Protein AF-A0A3Q0KX18-F1 (afdb_monomer)

Structure (mmCIF, N/CA/C/O backbone):
data_AF-A0A3Q0KX18-F1
#
_entry.id   AF-A0A3Q0KX18-F1
#
loop_
_atom_site.group_PDB
_atom_site.id
_atom_site.type_symbol
_atom_site.label_atom_id
_atom_site.label_alt_id
_atom_site.label_comp_id
_atom_site.label_asym_id
_atom_site.label_entity_id
_atom_site.label_seq_id
_atom_site.pdbx_PDB_ins_code
_atom_site.Cartn_x
_atom_site.Cartn_y
_atom_site.Cartn_z
_atom_site.occupancy
_atom_site.B_iso_or_equiv
_atom_site.auth_seq_id
_atom_site.auth_comp_id
_atom_site.auth_asym_id
_atom_site.auth_atom_id
_atom_site.pdbx_PDB_model_num
ATOM 1 N N . MET A 1 1 ? 23.814 -17.349 -53.878 1.00 60.62 1 MET A N 1
ATOM 2 C CA . MET A 1 1 ? 23.114 -16.470 -52.914 1.00 60.62 1 MET A CA 1
ATOM 3 C C . MET A 1 1 ? 22.657 -17.323 -51.748 1.00 60.62 1 MET A C 1
ATOM 5 O O . MET A 1 1 ? 21.846 -18.196 -52.002 1.00 60.62 1 MET A O 1
ATOM 9 N N . ASN A 1 2 ? 23.223 -17.144 -50.544 1.00 63.53 2 ASN A N 1
ATOM 10 C CA . ASN A 1 2 ? 22.506 -17.402 -49.279 1.00 63.53 2 ASN A CA 1
ATOM 11 C C . ASN A 1 2 ? 23.306 -17.067 -48.011 1.00 63.53 2 ASN A C 1
ATOM 13 O O . ASN A 1 2 ? 22.683 -16.684 -47.034 1.00 63.53 2 ASN A O 1
ATOM 17 N N . ASN A 1 3 ? 24.645 -17.113 -48.003 1.00 77.50 3 ASN A N 1
ATOM 18 C CA . ASN A 1 3 ? 25.392 -16.853 -46.757 1.00 77.50 3 ASN A CA 1
ATOM 19 C C . ASN A 1 3 ? 25.254 -15.409 -46.262 1.00 77.50 3 ASN A C 1
ATOM 21 O O . ASN A 1 3 ? 24.893 -15.189 -45.117 1.00 77.50 3 ASN A O 1
ATOM 25 N N . PHE A 1 4 ? 25.420 -14.430 -47.155 1.00 80.25 4 PHE A N 1
ATOM 26 C CA . PHE A 1 4 ? 25.280 -13.012 -46.812 1.00 80.25 4 PHE A CA 1
ATOM 27 C C . PHE A 1 4 ? 23.875 -12.659 -46.295 1.00 80.25 4 PHE A C 1
ATOM 29 O O . PHE A 1 4 ? 23.722 -11.885 -45.353 1.00 80.25 4 PHE A O 1
ATOM 36 N N . ALA A 1 5 ? 22.835 -13.258 -46.886 1.00 83.75 5 ALA A N 1
ATOM 37 C CA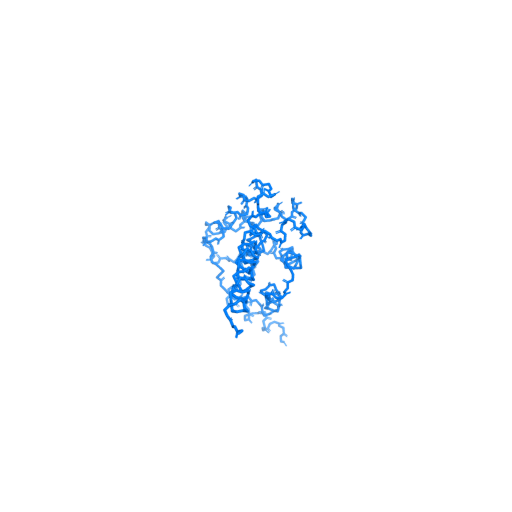 . ALA A 1 5 ? 21.457 -13.062 -46.445 1.00 83.75 5 ALA A CA 1
ATOM 38 C C . ALA A 1 5 ? 21.218 -13.689 -45.061 1.00 83.75 5 ALA A C 1
ATOM 40 O O . ALA A 1 5 ? 20.626 -13.043 -44.202 1.00 83.75 5 ALA A O 1
ATOM 41 N N . ILE A 1 6 ? 21.727 -14.904 -44.828 1.00 86.31 6 ILE A N 1
ATOM 42 C CA . ILE A 1 6 ? 21.625 -15.607 -43.542 1.00 86.31 6 ILE A CA 1
ATOM 43 C C . ILE A 1 6 ? 22.398 -14.860 -42.445 1.00 86.31 6 ILE A C 1
ATOM 45 O O . ILE A 1 6 ? 21.842 -14.608 -41.381 1.00 86.31 6 ILE A O 1
ATOM 49 N N . GLU A 1 7 ? 23.640 -14.447 -42.706 1.00 87.12 7 GLU A N 1
ATOM 50 C CA . GLU A 1 7 ? 24.476 -13.676 -41.775 1.00 87.12 7 GLU A CA 1
ATOM 51 C C . GLU A 1 7 ? 23.809 -12.350 -41.391 1.00 87.12 7 GLU A C 1
ATOM 53 O O . GLU A 1 7 ? 23.706 -12.023 -40.209 1.00 87.12 7 GLU A O 1
ATOM 58 N N . THR A 1 8 ? 23.267 -11.623 -42.372 1.00 89.56 8 THR A N 1
ATOM 59 C CA . THR A 1 8 ? 22.536 -10.374 -42.117 1.00 89.56 8 THR A CA 1
ATOM 60 C C . THR A 1 8 ? 21.282 -10.626 -41.276 1.00 89.56 8 THR A C 1
ATOM 62 O O . THR A 1 8 ? 21.005 -9.878 -40.338 1.00 89.56 8 THR A O 1
ATOM 65 N N . MET A 1 9 ? 20.537 -11.701 -41.556 1.00 92.00 9 MET A N 1
ATOM 66 C CA . MET A 1 9 ? 19.342 -12.055 -40.786 1.00 92.00 9 MET A CA 1
ATOM 67 C C . MET A 1 9 ? 19.686 -12.433 -39.338 1.00 92.00 9 MET A C 1
ATOM 69 O O . MET A 1 9 ? 18.991 -12.010 -38.416 1.00 92.00 9 MET A O 1
ATOM 73 N N . LEU A 1 10 ? 20.784 -13.165 -39.124 1.00 92.06 10 LEU A N 1
ATOM 74 C CA . LEU A 1 10 ? 21.285 -13.515 -37.792 1.00 92.06 10 LEU A CA 1
ATOM 75 C C . LEU A 1 10 ? 21.712 -12.275 -37.000 1.00 92.06 10 LEU A C 1
ATOM 77 O O . LEU A 1 10 ? 21.381 -12.174 -35.820 1.00 92.06 10 LEU A O 1
ATOM 81 N N . ILE A 1 11 ? 22.380 -11.310 -37.638 1.00 94.19 11 ILE A N 1
ATOM 82 C CA . ILE A 1 11 ? 22.748 -10.038 -36.999 1.00 94.19 11 ILE A CA 1
ATOM 83 C C . ILE A 1 11 ? 21.492 -9.265 -36.585 1.00 94.19 11 ILE A C 1
ATOM 85 O O . ILE A 1 11 ? 21.412 -8.794 -35.451 1.00 94.19 11 ILE A O 1
ATOM 89 N N . ILE A 1 12 ? 20.485 -9.171 -37.459 1.00 94.12 12 ILE A N 1
ATOM 90 C CA . ILE A 1 12 ? 19.216 -8.497 -37.140 1.00 94.12 12 ILE A CA 1
ATOM 91 C C . ILE A 1 12 ? 18.523 -9.178 -35.953 1.00 94.12 12 ILE A C 1
ATOM 93 O O . ILE A 1 12 ? 18.101 -8.498 -35.017 1.00 94.12 12 ILE A O 1
ATOM 97 N N . LEU A 1 13 ? 18.436 -10.511 -35.953 1.00 94.81 13 LEU A N 1
ATOM 98 C CA . LEU A 1 13 ? 17.837 -11.271 -34.853 1.00 94.81 13 LEU A CA 1
ATOM 99 C C . LEU A 1 13 ? 18.604 -11.082 -33.541 1.00 94.81 13 LEU A C 1
ATOM 101 O O . LEU A 1 13 ? 17.980 -10.908 -32.496 1.00 94.81 13 LEU A O 1
ATOM 105 N N . LEU A 1 14 ? 19.938 -11.056 -33.590 1.00 95.69 14 LEU A N 1
ATOM 106 C CA . LEU A 1 14 ? 20.773 -10.796 -32.422 1.00 95.69 14 LEU A CA 1
ATOM 107 C C . LEU A 1 14 ? 20.519 -9.393 -31.858 1.00 95.69 14 LEU A C 1
ATOM 109 O O . LEU A 1 14 ? 20.335 -9.243 -30.653 1.00 95.69 14 LEU A O 1
ATOM 113 N N . VAL A 1 15 ? 20.453 -8.372 -32.717 1.00 95.19 15 VAL A N 1
ATOM 114 C CA . VAL A 1 15 ? 20.147 -6.994 -32.301 1.00 95.19 15 VAL A CA 1
ATOM 115 C C . VAL A 1 15 ? 18.764 -6.917 -31.655 1.00 95.19 15 VAL A C 1
ATOM 117 O O . VAL A 1 15 ? 18.628 -6.350 -30.572 1.00 95.19 15 VAL A O 1
ATOM 120 N N . LEU A 1 16 ? 17.743 -7.528 -32.263 1.00 96.12 16 LEU A N 1
ATOM 121 C CA . LEU A 1 16 ? 16.394 -7.574 -31.690 1.00 96.12 16 LEU A CA 1
ATOM 122 C C . LEU A 1 16 ? 16.374 -8.291 -30.337 1.00 96.12 16 LEU A C 1
ATOM 124 O O . LEU A 1 16 ? 15.748 -7.807 -29.397 1.00 96.12 16 LEU A O 1
ATOM 128 N N . PHE A 1 17 ? 17.091 -9.405 -30.208 1.00 94.75 17 PHE A N 1
ATOM 129 C C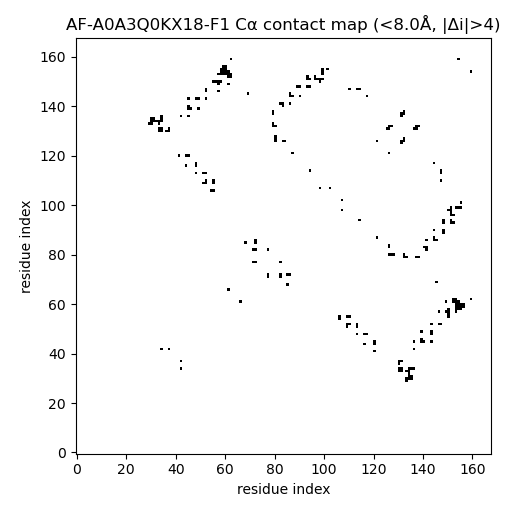A . PHE A 1 17 ? 17.201 -10.143 -28.954 1.00 94.75 17 PHE A CA 1
ATOM 130 C C . PHE A 1 17 ? 17.855 -9.305 -27.848 1.00 94.75 17 PHE A C 1
ATOM 132 O O . PHE A 1 17 ? 17.326 -9.225 -26.739 1.00 94.75 17 PHE A O 1
ATOM 139 N N . VAL A 1 18 ? 18.955 -8.613 -28.158 1.00 95.69 18 VAL A N 1
ATOM 140 C CA . VAL A 1 18 ? 19.622 -7.700 -27.217 1.00 95.69 18 VAL A CA 1
ATOM 141 C C . VAL A 1 18 ? 18.684 -6.565 -26.797 1.00 95.69 18 VAL A C 1
ATOM 143 O O . VAL A 1 18 ? 18.592 -6.261 -25.607 1.00 95.69 18 VAL A O 1
ATOM 146 N N . LEU A 1 19 ? 17.936 -5.974 -27.734 1.00 94.56 19 LEU A N 1
ATOM 147 C CA . LEU A 1 19 ? 16.953 -4.926 -27.434 1.00 94.56 19 LEU A CA 1
ATOM 148 C C . LEU A 1 19 ? 15.813 -5.432 -26.541 1.00 94.56 19 LEU A C 1
ATOM 150 O O . LEU A 1 19 ? 15.399 -4.727 -25.616 1.00 94.56 19 LEU A O 1
ATOM 154 N N . LEU A 1 20 ? 15.323 -6.651 -26.775 1.00 94.69 20 LEU A N 1
ATOM 155 C CA . LEU A 1 20 ? 14.299 -7.277 -25.938 1.00 94.69 20 LEU A CA 1
ATOM 156 C C . LEU A 1 20 ? 14.810 -7.511 -24.514 1.00 94.69 20 LEU A C 1
ATOM 158 O O . LEU A 1 20 ? 14.129 -7.136 -23.560 1.00 94.69 20 LEU A O 1
ATOM 162 N N . ILE A 1 21 ? 16.024 -8.050 -24.360 1.00 93.44 21 ILE A N 1
ATOM 163 C CA . ILE A 1 21 ? 16.642 -8.240 -23.041 1.00 93.44 21 ILE A CA 1
ATOM 164 C C . ILE A 1 21 ? 16.819 -6.898 -22.334 1.00 93.44 21 ILE A C 1
ATOM 166 O O . ILE A 1 21 ? 16.414 -6.760 -21.182 1.00 93.44 21 ILE A O 1
ATOM 170 N N . ALA A 1 22 ? 17.380 -5.894 -23.011 1.00 92.44 22 ALA A N 1
ATOM 171 C CA . ALA A 1 22 ? 17.600 -4.575 -22.425 1.00 92.44 22 ALA A CA 1
ATOM 172 C C . ALA A 1 22 ? 16.282 -3.934 -21.959 1.00 92.44 22 ALA A C 1
ATOM 174 O O . ALA A 1 22 ? 16.205 -3.387 -20.858 1.00 92.44 22 ALA A O 1
ATOM 175 N N . THR A 1 23 ? 15.223 -4.063 -22.762 1.00 92.31 23 THR A N 1
ATOM 176 C CA . THR A 1 23 ? 13.882 -3.577 -22.413 1.00 92.31 23 THR A CA 1
ATOM 177 C C . THR A 1 23 ? 13.324 -4.321 -21.202 1.00 92.31 23 THR A C 1
ATOM 179 O O . THR A 1 23 ? 12.804 -3.691 -20.282 1.00 92.31 23 THR A O 1
ATOM 182 N N . GLN A 1 24 ? 13.469 -5.646 -21.160 1.00 90.50 24 GLN A N 1
ATOM 183 C CA . GLN A 1 24 ? 13.005 -6.464 -20.042 1.00 90.50 24 GLN A CA 1
ATOM 184 C C . GLN A 1 24 ? 13.733 -6.102 -18.741 1.00 90.50 24 GLN A C 1
ATOM 186 O O . GLN A 1 24 ? 13.090 -5.895 -17.712 1.00 90.50 24 GLN A O 1
ATOM 191 N N . VAL A 1 25 ? 15.060 -5.959 -18.794 1.00 91.56 25 VAL A N 1
ATOM 192 C CA . VAL A 1 25 ? 15.889 -5.538 -17.655 1.00 91.56 25 VAL A CA 1
ATOM 193 C C . VAL A 1 25 ? 15.478 -4.147 -17.177 1.00 91.56 25 VAL A C 1
ATOM 195 O O . VAL A 1 25 ? 15.298 -3.939 -15.978 1.00 91.56 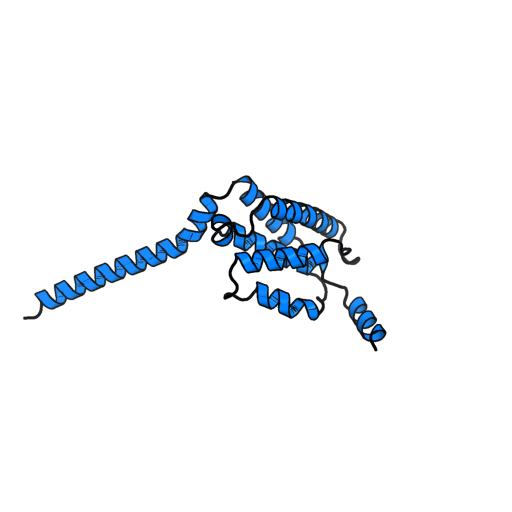25 VAL A O 1
ATOM 198 N N . TRP A 1 26 ? 15.253 -3.203 -18.095 1.00 89.62 26 TRP A N 1
ATOM 199 C CA . TRP A 1 26 ? 14.789 -1.863 -17.743 1.00 89.62 26 TRP A CA 1
ATOM 200 C C . TRP A 1 26 ? 13.427 -1.884 -17.048 1.00 89.62 26 TRP A C 1
ATOM 202 O O . TRP A 1 26 ? 13.259 -1.243 -16.012 1.00 89.62 26 TRP A O 1
ATOM 212 N N . LEU A 1 27 ? 12.458 -2.637 -17.575 1.00 86.69 27 LEU A N 1
ATOM 213 C CA . LEU A 1 27 ? 11.136 -2.771 -16.958 1.00 86.69 27 LEU A CA 1
ATOM 214 C C . LEU A 1 27 ? 11.218 -3.361 -15.545 1.00 86.69 27 LEU A C 1
ATOM 216 O O . LEU A 1 27 ? 10.453 -2.943 -14.677 1.00 86.69 27 LEU A O 1
ATOM 220 N N . TRP A 1 28 ? 12.164 -4.269 -15.305 1.00 85.81 28 TRP A N 1
ATOM 221 C CA . TRP A 1 28 ? 12.397 -4.880 -13.997 1.00 85.81 28 TRP A CA 1
ATOM 222 C C . TRP A 1 28 ? 13.109 -3.942 -13.011 1.00 85.81 28 TRP A C 1
ATOM 224 O O . TRP A 1 28 ? 12.761 -3.901 -11.834 1.00 85.81 28 TRP A O 1
ATOM 234 N N . LEU A 1 29 ? 14.067 -3.138 -13.486 1.00 88.25 29 LEU A N 1
ATOM 235 C CA . LEU A 1 29 ? 14.808 -2.161 -12.674 1.00 88.25 29 LEU A CA 1
ATOM 236 C C . LEU A 1 29 ? 14.022 -0.877 -12.399 1.00 88.25 29 LEU A C 1
ATOM 238 O O . LEU A 1 29 ? 14.310 -0.150 -11.446 1.00 88.25 29 LEU A O 1
ATOM 242 N N . ARG A 1 30 ? 13.027 -0.572 -13.231 1.00 86.38 30 ARG A N 1
ATOM 243 C CA . ARG A 1 30 ? 12.271 0.678 -13.177 1.00 86.38 30 ARG A CA 1
ATOM 244 C C . ARG A 1 30 ? 11.645 0.962 -11.798 1.00 86.38 30 ARG A C 1
ATOM 246 O O . ARG A 1 30 ? 11.794 2.099 -11.351 1.00 86.38 30 ARG A O 1
ATOM 253 N N . PRO A 1 31 ? 11.014 0.005 -11.087 1.00 84.06 31 PRO A N 1
ATOM 254 C CA . PRO A 1 31 ? 10.522 0.238 -9.727 1.00 84.06 31 PRO A CA 1
ATOM 255 C C . PRO A 1 31 ? 11.628 0.617 -8.737 1.00 84.06 31 PRO A C 1
ATOM 257 O O . PRO A 1 31 ? 11.460 1.564 -7.971 1.00 84.06 31 PRO A O 1
ATOM 260 N N . PHE A 1 32 ? 12.793 -0.035 -8.816 1.00 86.25 32 PHE A N 1
ATOM 261 C CA . PHE A 1 32 ? 13.955 0.289 -7.980 1.00 86.25 32 PHE A CA 1
ATOM 262 C C . PHE A 1 32 ? 14.473 1.704 -8.252 1.00 86.25 32 PHE A C 1
ATOM 264 O O . PHE A 1 32 ? 14.801 2.439 -7.322 1.00 86.25 32 PHE A O 1
ATOM 271 N N . ALA A 1 33 ? 14.487 2.129 -9.518 1.00 88.06 33 ALA A N 1
ATOM 272 C CA . ALA A 1 33 ? 14.853 3.495 -9.881 1.00 88.06 33 ALA A CA 1
ATOM 273 C C . ALA A 1 33 ? 13.885 4.538 -9.292 1.00 88.06 33 ALA A C 1
ATOM 275 O O . ALA A 1 33 ? 14.315 5.628 -8.908 1.00 88.06 33 ALA A O 1
ATOM 276 N N . TYR A 1 34 ? 12.590 4.217 -9.187 1.00 88.62 34 TYR A N 1
ATOM 277 C CA . TYR A 1 34 ? 11.626 5.073 -8.494 1.00 88.62 34 TYR A CA 1
ATOM 278 C C . TYR A 1 34 ? 11.828 5.057 -6.971 1.00 88.62 34 TYR A C 1
ATOM 280 O O . TYR A 1 34 ? 11.823 6.129 -6.369 1.00 88.62 34 TYR A O 1
ATOM 288 N N . ASP A 1 35 ? 12.098 3.901 -6.354 1.00 87.19 35 ASP A N 1
ATOM 289 C CA . ASP A 1 35 ? 12.417 3.809 -4.917 1.00 87.19 35 ASP A CA 1
ATOM 290 C C . ASP A 1 35 ? 13.675 4.608 -4.533 1.00 87.19 35 ASP A C 1
ATOM 292 O O . ASP A 1 35 ? 13.743 5.198 -3.449 1.00 87.19 35 ASP A O 1
ATOM 296 N N . LEU A 1 36 ? 14.678 4.678 -5.413 1.00 88.31 36 LEU A N 1
ATOM 297 C CA . LEU A 1 36 ? 15.883 5.485 -5.186 1.00 88.31 36 LEU A CA 1
ATOM 298 C C . LEU A 1 36 ? 15.575 6.981 -5.060 1.00 88.31 36 LEU A C 1
ATOM 300 O O . LEU A 1 36 ? 16.247 7.678 -4.305 1.00 88.31 36 LEU A O 1
ATOM 304 N N . ARG A 1 37 ? 14.540 7.467 -5.753 1.00 89.19 37 ARG A N 1
ATOM 305 C CA . ARG A 1 37 ? 14.115 8.875 -5.710 1.00 89.19 37 ARG A CA 1
ATOM 306 C C . ARG A 1 37 ? 13.246 9.206 -4.498 1.00 89.19 37 ARG A C 1
ATOM 308 O O . ARG A 1 37 ? 12.966 10.379 -4.267 1.00 89.19 37 ARG A O 1
ATOM 315 N N . LEU A 1 38 ? 12.787 8.201 -3.751 1.00 90.44 38 LEU A N 1
ATOM 316 C CA . LEU A 1 38 ? 11.984 8.421 -2.554 1.00 90.44 38 LEU A CA 1
ATOM 317 C C . LEU A 1 38 ? 12.861 8.750 -1.339 1.00 90.44 38 LEU A C 1
ATOM 319 O O . LEU A 1 38 ? 13.937 8.157 -1.179 1.00 90.44 38 LEU A O 1
ATOM 323 N N . PRO A 1 39 ? 12.379 9.627 -0.436 1.00 91.25 39 PRO A N 1
ATOM 324 C CA . PRO A 1 39 ? 13.040 9.890 0.835 1.00 91.25 39 PRO A CA 1
ATOM 325 C C . PRO A 1 39 ? 13.299 8.597 1.616 1.00 91.25 39 PRO A C 1
ATOM 327 O O . PRO A 1 39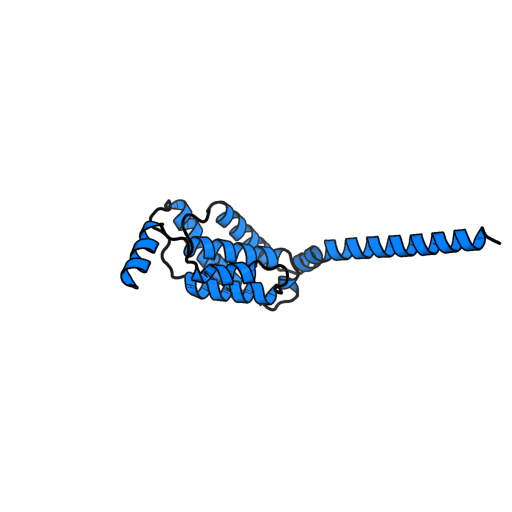 ? 12.448 7.708 1.680 1.00 91.25 39 PRO A O 1
ATOM 330 N N . ILE A 1 40 ? 14.474 8.493 2.240 1.00 91.38 40 ILE A N 1
ATOM 331 C CA . ILE A 1 40 ? 14.845 7.319 3.047 1.00 91.38 40 ILE A CA 1
ATOM 332 C C . ILE A 1 40 ? 13.882 7.144 4.227 1.00 91.38 40 ILE A C 1
ATOM 334 O O . ILE A 1 40 ? 13.442 6.024 4.474 1.00 91.38 40 ILE A O 1
ATOM 338 N N . ALA A 1 41 ? 13.490 8.247 4.873 1.00 90.50 41 ALA A N 1
ATOM 339 C CA . ALA A 1 41 ? 12.528 8.240 5.973 1.00 90.50 41 ALA A CA 1
ATOM 340 C C . ALA A 1 41 ? 11.193 7.591 5.571 1.00 90.50 41 ALA A C 1
ATOM 342 O O . ALA A 1 41 ? 10.682 6.744 6.292 1.00 90.50 41 ALA A O 1
ATOM 343 N N . LEU A 1 42 ? 10.675 7.898 4.375 1.00 91.38 42 LEU A N 1
ATOM 344 C CA . LEU A 1 42 ? 9.441 7.288 3.872 1.00 91.38 42 LEU A CA 1
ATOM 345 C C . LEU A 1 42 ? 9.591 5.769 3.713 1.00 91.38 42 LEU A C 1
ATOM 347 O O . LEU A 1 42 ? 8.744 5.008 4.173 1.00 91.38 42 LEU A O 1
ATOM 351 N N . LYS A 1 43 ? 10.690 5.324 3.095 1.00 92.00 43 LYS A N 1
ATOM 352 C CA . LYS A 1 43 ? 10.980 3.894 2.901 1.00 92.00 43 LYS A CA 1
ATOM 353 C C . LYS A 1 43 ? 11.079 3.151 4.231 1.00 92.00 43 LYS A C 1
ATOM 355 O O . LYS A 1 43 ? 10.538 2.057 4.365 1.00 92.00 43 LYS A O 1
ATOM 360 N N . GLN A 1 44 ? 11.757 3.748 5.210 1.00 93.56 44 GLN A N 1
ATOM 361 C CA . GLN A 1 44 ? 11.899 3.188 6.553 1.00 93.56 44 GLN A CA 1
ATOM 362 C C . GLN A 1 44 ? 10.556 3.120 7.280 1.00 93.56 44 GLN A C 1
ATOM 364 O O . GLN A 1 44 ? 10.243 2.078 7.845 1.00 93.56 44 GLN A O 1
ATOM 369 N N . SER A 1 45 ? 9.737 4.170 7.202 1.00 93.50 45 SER A N 1
ATOM 370 C CA . SER A 1 45 ? 8.408 4.194 7.814 1.00 93.50 45 SER A CA 1
ATOM 371 C C . SER A 1 45 ? 7.469 3.153 7.204 1.00 93.50 45 SER A C 1
ATOM 373 O O . SER A 1 45 ? 6.824 2.420 7.945 1.00 93.50 45 SER A O 1
ATOM 375 N N . VAL A 1 46 ? 7.434 3.014 5.873 1.00 94.12 46 VAL A N 1
ATOM 376 C CA . VAL A 1 46 ? 6.618 1.980 5.206 1.00 94.12 46 VAL A CA 1
ATOM 377 C C . VAL A 1 46 ? 7.104 0.577 5.570 1.00 94.12 46 VAL A C 1
ATOM 379 O O . VAL A 1 46 ? 6.292 -0.291 5.881 1.00 94.12 46 VAL A O 1
ATOM 382 N N . ARG A 1 47 ? 8.425 0.353 5.587 1.00 94.00 47 ARG A N 1
ATOM 383 C CA . ARG A 1 47 ? 9.004 -0.934 5.993 1.00 94.00 47 ARG A CA 1
ATOM 384 C C . ARG A 1 47 ? 8.685 -1.264 7.449 1.00 94.00 47 ARG A C 1
ATOM 386 O O . ARG A 1 47 ? 8.308 -2.391 7.730 1.00 94.00 47 ARG A O 1
ATOM 393 N N . SER A 1 48 ? 8.828 -0.296 8.351 1.00 94.56 48 SER A N 1
ATOM 394 C CA . SER A 1 48 ? 8.508 -0.457 9.769 1.00 94.56 48 SER A CA 1
ATOM 395 C C . SER A 1 48 ? 7.040 -0.815 9.958 1.00 94.56 48 SER A C 1
ATOM 397 O O . SER A 1 48 ? 6.752 -1.781 10.652 1.00 94.56 48 SER A O 1
ATOM 399 N N . LEU A 1 49 ? 6.131 -0.088 9.300 1.00 94.88 49 LEU A N 1
ATOM 400 C CA . LEU A 1 49 ? 4.700 -0.373 9.348 1.00 94.88 49 LEU A CA 1
ATOM 401 C C . LEU A 1 49 ? 4.399 -1.798 8.868 1.00 94.88 49 LEU A C 1
ATOM 403 O O . LEU A 1 49 ? 3.648 -2.518 9.512 1.00 94.88 49 LEU A O 1
ATOM 407 N N . MET A 1 50 ? 5.012 -2.220 7.760 1.00 94.25 50 MET A N 1
ATOM 408 C CA . MET A 1 50 ? 4.829 -3.569 7.224 1.00 94.25 50 MET A CA 1
ATOM 409 C C . MET A 1 50 ? 5.316 -4.646 8.205 1.00 94.25 50 MET A C 1
ATOM 411 O O . MET A 1 50 ? 4.603 -5.613 8.434 1.00 94.25 50 MET A O 1
ATOM 415 N N . THR A 1 51 ? 6.486 -4.462 8.825 1.00 93.44 51 THR A N 1
ATOM 416 C CA . THR A 1 51 ? 7.015 -5.395 9.836 1.00 93.44 51 THR A CA 1
ATOM 417 C C . THR A 1 51 ? 6.133 -5.466 11.084 1.00 93.44 51 THR A C 1
ATOM 419 O O . THR A 1 51 ? 5.993 -6.534 11.676 1.00 93.44 51 THR A O 1
ATOM 422 N N . SER A 1 52 ? 5.549 -4.343 11.508 1.00 92.12 52 SER A N 1
ATOM 423 C CA . SER A 1 52 ? 4.603 -4.323 12.627 1.00 92.12 52 SER A CA 1
ATOM 424 C C . SER A 1 52 ? 3.323 -5.080 12.270 1.00 92.12 52 SER A C 1
ATOM 426 O O . SER A 1 52 ? 2.887 -5.943 13.022 1.00 92.12 52 SER A O 1
ATOM 428 N N . LEU A 1 53 ? 2.751 -4.812 11.094 1.00 90.75 53 LEU A N 1
ATOM 429 C CA . LEU A 1 53 ? 1.507 -5.444 10.648 1.00 90.75 53 LEU A CA 1
ATOM 430 C C . LEU A 1 53 ? 1.649 -6.942 10.356 1.00 90.75 53 LEU A C 1
ATOM 432 O O . LEU A 1 53 ? 0.681 -7.670 10.539 1.00 90.75 53 LEU A O 1
ATOM 436 N N . ASP A 1 54 ? 2.831 -7.416 9.960 1.00 90.31 54 ASP A N 1
ATOM 437 C CA . ASP A 1 54 ? 3.094 -8.846 9.721 1.00 90.31 54 ASP A CA 1
ATOM 438 C C . ASP A 1 54 ? 2.940 -9.700 10.996 1.00 90.31 54 ASP A C 1
ATOM 440 O O . ASP A 1 54 ? 2.656 -10.896 10.931 1.00 90.31 54 ASP A O 1
ATOM 444 N N . GLN A 1 55 ? 3.060 -9.076 12.173 1.00 88.88 55 GLN A N 1
ATOM 445 C CA . GLN A 1 55 ? 2.849 -9.732 13.467 1.00 88.88 55 GLN A CA 1
ATOM 446 C C . GLN A 1 55 ? 1.365 -9.902 13.809 1.00 88.88 55 GLN A C 1
ATOM 448 O O . GLN A 1 55 ? 1.031 -10.699 14.680 1.00 88.88 55 GLN A O 1
ATOM 453 N N . VAL A 1 56 ? 0.470 -9.188 13.118 1.00 87.50 56 VAL A N 1
ATOM 454 C CA . VAL A 1 56 ? -0.960 -9.151 13.424 1.00 87.50 56 VAL A CA 1
ATOM 455 C C . VAL A 1 56 ? -1.747 -9.688 12.240 1.00 87.50 56 VAL A C 1
ATOM 457 O O . VAL A 1 56 ? -1.828 -9.068 11.179 1.00 87.50 56 VAL A O 1
ATOM 460 N N . LYS A 1 57 ? -2.396 -10.838 12.420 1.00 82.56 57 LYS A N 1
ATOM 461 C CA . LYS A 1 57 ? -3.276 -11.389 11.383 1.00 82.56 57 LYS A CA 1
ATOM 462 C C . LYS A 1 57 ? -4.677 -10.778 11.477 1.00 82.56 57 LYS A C 1
ATOM 464 O O . LYS A 1 57 ? -5.171 -10.545 12.586 1.00 82.56 57 LYS A O 1
ATOM 469 N N . PRO A 1 58 ? -5.363 -10.535 10.348 1.00 74.62 58 PRO A N 1
ATOM 470 C CA . PRO A 1 58 ? -6.798 -10.288 10.377 1.00 74.62 58 PRO A CA 1
ATOM 471 C C . PRO A 1 58 ? -7.493 -11.539 10.942 1.00 74.62 58 PRO A C 1
ATOM 473 O O . PRO A 1 58 ? -7.329 -12.636 10.413 1.00 74.62 58 PRO A O 1
ATOM 476 N N . GLN A 1 59 ? -8.205 -11.380 12.059 1.00 72.25 59 GLN A N 1
ATOM 477 C CA . GLN A 1 59 ? -8.962 -12.435 12.734 1.00 72.25 59 GLN A CA 1
ATOM 478 C C . GLN A 1 59 ? -10.428 -12.010 12.755 1.00 72.25 59 GLN A C 1
ATOM 480 O O . GLN A 1 59 ? -10.727 -10.941 13.283 1.00 72.25 59 GLN A O 1
ATOM 485 N N . GLY A 1 60 ? -11.317 -12.818 12.180 1.00 70.56 60 GLY A N 1
ATOM 486 C CA . GLY A 1 60 ? -12.751 -12.532 12.103 1.00 70.56 60 GLY A CA 1
ATOM 487 C C . GLY A 1 60 ? -13.273 -12.425 10.673 1.00 70.56 60 GLY A C 1
ATOM 488 O O . GLY A 1 60 ? -12.550 -12.653 9.701 1.00 70.56 60 GLY A O 1
ATOM 489 N N . VAL A 1 61 ? -14.552 -12.081 10.556 1.00 76.56 61 VAL A N 1
ATOM 490 C CA . VAL A 1 61 ? -15.250 -11.954 9.274 1.00 76.56 61 VAL A CA 1
ATOM 491 C C . VAL A 1 61 ? -15.403 -10.477 8.930 1.00 76.56 61 VAL A C 1
ATOM 493 O O . VAL A 1 61 ? -15.734 -9.644 9.776 1.00 76.56 61 VAL A O 1
ATOM 496 N N . ILE A 1 62 ? -15.132 -10.150 7.670 1.00 80.19 62 ILE A N 1
ATOM 497 C CA . ILE A 1 62 ? -15.309 -8.810 7.115 1.00 80.19 62 ILE A CA 1
ATOM 498 C C . ILE A 1 62 ? -16.693 -8.751 6.473 1.00 80.19 62 ILE A C 1
ATOM 500 O O . ILE A 1 62 ? -17.074 -9.649 5.722 1.00 80.19 62 ILE A O 1
ATOM 504 N N . GLU A 1 63 ? -17.445 -7.687 6.749 1.00 77.31 63 GLU A N 1
ATOM 505 C CA . GLU A 1 63 ? -18.768 -7.485 6.156 1.00 77.31 63 GLU A CA 1
ATOM 506 C C . GLU A 1 63 ? -18.703 -7.490 4.622 1.00 77.31 63 GLU A C 1
ATOM 508 O O . GLU A 1 63 ? -17.851 -6.832 4.018 1.00 77.31 63 GLU A O 1
ATOM 513 N N . MET A 1 64 ? -19.666 -8.170 3.989 1.00 79.12 64 MET A N 1
ATOM 514 C CA . MET A 1 64 ? -19.724 -8.322 2.530 1.00 79.12 64 MET A CA 1
ATOM 515 C C . MET A 1 64 ? -19.690 -6.984 1.777 1.00 79.12 64 MET A C 1
ATOM 517 O O . MET A 1 64 ? -19.143 -6.920 0.682 1.00 79.12 64 MET A O 1
ATOM 521 N N . ARG A 1 65 ? -20.191 -5.892 2.376 1.00 82.50 65 ARG A N 1
ATOM 522 C CA . ARG A 1 65 ? -20.171 -4.553 1.760 1.00 82.50 65 ARG A CA 1
ATOM 523 C C . ARG A 1 65 ? -18.768 -4.039 1.419 1.00 82.50 65 ARG A C 1
ATOM 525 O O . ARG A 1 65 ? -18.639 -3.177 0.557 1.00 82.50 65 ARG A O 1
ATOM 532 N N . TYR A 1 66 ? -17.727 -4.549 2.081 1.00 83.88 66 TYR A N 1
ATOM 533 C CA . TYR A 1 66 ? -16.339 -4.173 1.804 1.00 83.88 66 TYR A CA 1
ATOM 534 C C . TYR A 1 66 ? -15.654 -5.106 0.795 1.00 83.88 66 TYR A C 1
ATOM 536 O O . TYR A 1 66 ? -14.569 -4.776 0.315 1.00 83.88 66 TYR A O 1
ATOM 544 N N . ALA A 1 67 ? -16.269 -6.242 0.441 1.00 82.12 67 ALA A N 1
ATOM 545 C CA . ALA A 1 67 ? -15.688 -7.231 -0.468 1.00 82.12 67 ALA A CA 1
ATOM 546 C C . ALA A 1 67 ? -15.401 -6.630 -1.852 1.00 82.12 67 ALA A C 1
ATOM 548 O O . ALA A 1 67 ? -14.267 -6.707 -2.323 1.00 82.12 67 ALA A O 1
ATOM 549 N N . ASP A 1 68 ? -16.376 -5.929 -2.438 1.00 84.38 68 ASP A N 1
ATOM 550 C CA . ASP A 1 68 ? -16.232 -5.269 -3.743 1.00 84.38 68 ASP A CA 1
ATOM 551 C C . ASP A 1 68 ? -15.117 -4.214 -3.739 1.00 84.38 68 ASP A C 1
ATOM 553 O O . ASP A 1 68 ? -14.418 -4.009 -4.734 1.00 84.38 68 ASP A O 1
ATOM 557 N N . LEU A 1 69 ? -14.930 -3.524 -2.611 1.00 86.12 69 LEU A N 1
ATOM 558 C CA . LEU A 1 69 ? -13.918 -2.483 -2.473 1.00 86.12 69 LEU A CA 1
ATOM 559 C C . LEU A 1 69 ? -12.514 -3.093 -2.350 1.00 86.12 69 LEU A C 1
ATOM 561 O O . LEU A 1 69 ? -11.586 -2.644 -3.028 1.00 86.12 69 LEU A O 1
ATOM 565 N N . PHE A 1 70 ? -12.360 -4.167 -1.570 1.00 87.38 70 PHE A N 1
ATOM 566 C CA . PHE A 1 70 ? -11.112 -4.933 -1.524 1.00 87.38 70 PHE A CA 1
ATOM 567 C C . PHE A 1 70 ? -10.790 -5.603 -2.860 1.00 87.38 70 PHE A C 1
ATOM 569 O O . PHE A 1 70 ? -9.621 -5.623 -3.260 1.00 87.38 70 PHE A O 1
ATOM 576 N N . GLU A 1 71 ? -11.795 -6.093 -3.586 1.00 86.31 71 GLU A N 1
ATOM 577 C CA . GLU A 1 71 ? -11.616 -6.631 -4.931 1.00 86.31 71 GLU A CA 1
ATOM 578 C C . GLU A 1 71 ? -11.101 -5.539 -5.873 1.00 86.31 71 GLU A C 1
ATOM 580 O O . GLU A 1 71 ? -10.056 -5.709 -6.506 1.00 86.31 71 GLU A O 1
ATOM 585 N N . GLN A 1 72 ? -11.744 -4.368 -5.895 1.00 85.75 72 GLN A N 1
ATOM 586 C CA . GLN A 1 72 ? -11.321 -3.234 -6.720 1.00 85.75 72 GLN A CA 1
ATOM 587 C C . GLN A 1 72 ? -9.881 -2.782 -6.444 1.00 85.75 72 GLN A C 1
ATOM 589 O O . GLN A 1 72 ? -9.150 -2.456 -7.388 1.00 85.75 72 GLN A O 1
ATOM 594 N N . ILE A 1 73 ? -9.447 -2.781 -5.180 1.00 87.75 73 ILE A N 1
ATOM 595 C CA . ILE A 1 73 ? -8.060 -2.465 -4.804 1.00 87.75 73 ILE A CA 1
ATOM 596 C C . ILE A 1 73 ? -7.110 -3.580 -5.268 1.00 87.75 73 ILE A C 1
ATOM 598 O O . ILE A 1 73 ? -6.015 -3.308 -5.776 1.00 87.75 73 ILE A O 1
ATOM 602 N N . SER A 1 74 ? -7.535 -4.837 -5.150 1.00 83.19 74 SER A N 1
ATOM 603 C CA . SER A 1 74 ? -6.757 -6.024 -5.522 1.00 83.19 74 SER A CA 1
ATOM 604 C C . SER A 1 74 ? -6.578 -6.185 -7.033 1.00 83.19 74 SER A C 1
ATOM 606 O O . SER A 1 74 ? -5.540 -6.680 -7.481 1.00 83.19 74 SER A O 1
ATOM 608 N N . LEU A 1 75 ? -7.524 -5.708 -7.850 1.00 85.38 75 LEU A N 1
ATOM 609 C CA . LEU A 1 75 ? -7.466 -5.830 -9.308 1.00 85.38 75 LEU A CA 1
ATOM 610 C C . LEU A 1 75 ? -6.148 -5.283 -9.882 1.00 85.38 75 LEU A C 1
ATOM 612 O O . LEU A 1 75 ? -5.751 -4.134 -9.668 1.00 85.38 75 LEU A O 1
ATOM 616 N N . ARG A 1 76 ? -5.469 -6.105 -10.692 1.00 78.31 76 ARG A N 1
ATOM 617 C CA . ARG A 1 76 ? -4.205 -5.734 -11.359 1.00 78.31 76 ARG A CA 1
ATOM 618 C C . ARG A 1 76 ? -4.365 -4.549 -12.317 1.00 78.31 76 ARG A C 1
ATOM 620 O O . ARG A 1 76 ? -3.409 -3.818 -12.550 1.00 78.31 76 ARG A O 1
ATOM 627 N N . LYS A 1 77 ? -5.566 -4.372 -12.874 1.00 86.00 77 LYS A N 1
ATOM 628 C CA . LYS A 1 77 ? -5.890 -3.294 -13.818 1.00 86.00 77 LYS A CA 1
ATOM 629 C C . LYS A 1 77 ? -6.094 -1.941 -13.133 1.00 86.00 77 LYS A C 1
ATOM 631 O O . LYS A 1 77 ? -5.987 -0.921 -13.808 1.00 86.00 77 LYS A O 1
ATOM 636 N N . THR A 1 78 ? -6.380 -1.915 -11.830 1.00 86.19 78 THR A N 1
ATOM 637 C CA . THR A 1 78 ? -6.593 -0.664 -11.098 1.00 86.19 78 THR A CA 1
ATOM 638 C C . THR A 1 78 ? -5.265 0.095 -10.990 1.00 86.19 78 THR A C 1
ATOM 640 O O . THR A 1 78 ? -4.302 -0.451 -10.442 1.00 86.19 78 THR A O 1
ATOM 643 N N . PRO A 1 79 ? -5.170 1.337 -11.503 1.00 89.62 79 PRO A N 1
ATOM 644 C CA . PRO A 1 79 ? -3.947 2.129 -11.412 1.00 89.62 79 PRO A CA 1
ATOM 645 C C . PRO A 1 79 ? -3.552 2.397 -9.956 1.00 89.62 79 PRO A C 1
ATOM 647 O O . PRO A 1 79 ? -4.416 2.670 -9.127 1.00 89.62 79 PRO A O 1
ATOM 650 N N . MET A 1 80 ? -2.250 2.390 -9.653 1.00 90.88 80 MET A N 1
ATOM 651 C CA . MET A 1 80 ? -1.747 2.614 -8.289 1.00 90.88 80 MET A CA 1
ATOM 652 C C . MET A 1 80 ? -2.249 3.909 -7.617 1.00 90.88 80 MET A C 1
ATOM 654 O O . MET A 1 80 ? -2.626 3.820 -6.452 1.00 90.88 80 MET A O 1
ATOM 658 N N . PRO A 1 81 ? -2.347 5.074 -8.300 1.00 91.06 81 PRO A N 1
ATOM 659 C CA . PRO A 1 81 ? -2.930 6.270 -7.683 1.00 91.06 81 PRO A CA 1
ATOM 660 C C . PRO A 1 81 ? -4.349 6.016 -7.159 1.00 91.06 81 PRO A C 1
ATOM 662 O O . PRO A 1 81 ? -4.655 6.323 -6.013 1.00 91.06 81 PRO A O 1
ATOM 665 N N . LYS A 1 82 ? -5.179 5.339 -7.965 1.00 91.44 82 LYS A N 1
ATOM 666 C CA . LYS A 1 82 ? -6.547 4.973 -7.589 1.00 91.44 82 LYS A CA 1
ATOM 667 C C . LYS A 1 82 ? -6.568 3.957 -6.444 1.00 91.44 82 LYS A C 1
ATOM 669 O O . LYS A 1 82 ? -7.419 4.057 -5.571 1.00 91.44 82 LYS A O 1
ATOM 674 N N . LYS A 1 83 ? -5.636 2.994 -6.415 1.00 93.19 83 LYS A N 1
ATOM 675 C CA . LYS A 1 83 ? -5.509 2.057 -5.282 1.00 93.19 83 LYS A CA 1
ATOM 676 C C . LYS A 1 83 ? -5.230 2.806 -3.981 1.00 93.19 83 LYS A C 1
ATOM 678 O O . LYS A 1 83 ? -5.918 2.574 -2.999 1.00 93.19 83 LYS A O 1
ATOM 683 N N . LEU A 1 84 ? -4.263 3.722 -3.994 1.00 92.50 84 LEU A N 1
ATOM 684 C CA . LEU A 1 84 ? -3.899 4.521 -2.826 1.00 92.50 84 LEU A CA 1
ATOM 685 C C . LEU A 1 84 ? -5.046 5.430 -2.362 1.00 92.50 84 LEU A C 1
ATOM 687 O O . LEU A 1 84 ? -5.273 5.547 -1.162 1.00 92.50 84 LEU A O 1
ATOM 691 N N . GLU A 1 85 ? -5.793 6.030 -3.290 1.00 93.19 85 GLU A N 1
ATOM 692 C CA . GLU A 1 85 ? -6.992 6.818 -2.977 1.00 93.19 85 GLU A CA 1
ATOM 693 C C . GLU A 1 85 ? -8.100 5.968 -2.344 1.00 93.19 85 GLU A C 1
ATOM 695 O O . GLU A 1 85 ? -8.648 6.357 -1.316 1.00 93.19 85 GLU A O 1
ATOM 700 N N . LEU A 1 86 ? -8.398 4.793 -2.911 1.00 93.06 86 LEU A N 1
ATOM 701 C CA . LEU A 1 86 ? -9.391 3.864 -2.360 1.00 93.06 86 LEU A CA 1
ATOM 702 C C . LEU A 1 86 ? -8.989 3.365 -0.968 1.00 93.06 86 LEU A C 1
ATOM 704 O O . LEU A 1 86 ? -9.816 3.349 -0.062 1.00 93.06 86 LEU A O 1
ATOM 708 N N . VAL A 1 87 ? -7.717 3.003 -0.785 1.00 94.75 87 VAL A N 1
ATOM 709 C CA . VAL A 1 87 ? -7.176 2.581 0.514 1.00 94.75 87 VAL A CA 1
ATOM 710 C C . VAL A 1 87 ? -7.260 3.709 1.533 1.00 94.75 87 VAL A C 1
ATOM 712 O O . VAL A 1 87 ? -7.683 3.466 2.657 1.00 94.75 87 VAL A O 1
ATOM 715 N N . LYS A 1 88 ? -6.900 4.943 1.158 1.00 94.69 88 LYS A N 1
ATOM 716 C CA . LYS A 1 88 ? -7.047 6.103 2.042 1.00 94.69 88 LYS A CA 1
ATOM 717 C C . LYS A 1 88 ? -8.510 6.327 2.420 1.00 94.69 88 LYS A C 1
ATOM 719 O O . LYS A 1 88 ? -8.796 6.507 3.595 1.00 94.69 88 LYS A O 1
ATOM 724 N N . SER A 1 89 ? -9.421 6.292 1.447 1.00 93.56 89 SER A N 1
ATOM 725 C CA . SER A 1 89 ? -10.853 6.478 1.697 1.00 93.56 89 SER A CA 1
ATOM 726 C C . SER A 1 89 ? -11.401 5.422 2.655 1.00 93.56 89 SER A C 1
ATOM 728 O O . SER A 1 89 ? -12.135 5.767 3.575 1.00 93.56 89 SER A O 1
ATOM 730 N N . LEU A 1 90 ? -11.028 4.152 2.459 1.00 93.25 90 LEU A N 1
ATOM 731 C CA . LEU A 1 90 ? -11.409 3.070 3.362 1.00 93.25 90 LEU A CA 1
ATOM 732 C C . LEU A 1 90 ? -10.817 3.290 4.754 1.00 93.25 90 LEU A C 1
ATOM 734 O O . LEU A 1 90 ? -11.519 3.177 5.749 1.00 93.25 90 LEU A O 1
ATOM 738 N N . PHE A 1 91 ? -9.534 3.638 4.829 1.00 94.94 91 PHE A N 1
ATOM 739 C CA . PHE A 1 91 ? -8.861 3.893 6.094 1.00 94.94 91 PHE A CA 1
ATOM 740 C C . PHE A 1 91 ? -9.513 5.039 6.873 1.00 94.94 91 PHE A C 1
ATOM 742 O O . PHE A 1 91 ? -9.761 4.895 8.064 1.00 94.94 91 PHE A O 1
ATOM 749 N N . ASP A 1 92 ? -9.852 6.145 6.211 1.00 93.94 92 ASP A N 1
ATOM 750 C CA . ASP A 1 92 ? -10.544 7.274 6.836 1.00 93.94 92 ASP A CA 1
ATOM 751 C C . ASP A 1 92 ? -11.924 6.877 7.398 1.00 93.94 92 ASP A C 1
ATOM 753 O O . ASP A 1 92 ? -12.329 7.410 8.431 1.00 93.94 92 ASP A O 1
ATOM 757 N N . GLU A 1 93 ? -12.611 5.912 6.776 1.00 91.06 93 GLU A N 1
ATOM 758 C CA . GLU A 1 93 ? -13.878 5.353 7.269 1.00 91.06 93 GLU A CA 1
ATOM 759 C C . GLU A 1 93 ? -13.688 4.459 8.507 1.00 91.06 93 GLU A C 1
ATOM 761 O O . GLU A 1 93 ? -14.522 4.466 9.415 1.00 91.06 93 GLU A O 1
ATOM 766 N N . VAL A 1 94 ? -12.604 3.677 8.557 1.00 90.56 94 VAL A N 1
ATOM 767 C CA . VAL A 1 94 ? -12.445 2.602 9.553 1.00 90.56 94 VAL A CA 1
ATOM 768 C C . VAL A 1 94 ? -11.475 2.928 10.687 1.00 90.56 94 VAL A C 1
ATOM 770 O O . VAL A 1 94 ? -11.500 2.250 11.708 1.00 90.56 94 VAL A O 1
ATOM 773 N N . LYS A 1 95 ? -10.643 3.970 10.569 1.00 90.75 95 LYS A N 1
ATOM 774 C CA . LYS A 1 95 ? -9.591 4.293 11.555 1.00 90.75 95 LYS A CA 1
ATOM 775 C C . LYS A 1 95 ? -10.100 4.628 12.957 1.00 90.75 95 LYS A C 1
ATOM 777 O O . LYS A 1 95 ? -9.326 4.588 13.906 1.00 90.75 95 LYS A O 1
ATOM 782 N N . THR A 1 96 ? -11.376 4.982 13.088 1.00 86.69 96 THR A N 1
ATOM 783 C CA . THR A 1 96 ? -12.036 5.269 14.371 1.00 86.69 96 THR A CA 1
ATOM 784 C C . THR A 1 96 ? -12.785 4.065 14.942 1.00 86.69 96 THR A C 1
ATOM 786 O O . THR A 1 96 ? -13.325 4.159 16.046 1.00 86.69 96 THR A O 1
ATOM 789 N N . GLN A 1 97 ? -12.845 2.944 14.215 1.00 82.50 97 GLN A N 1
ATOM 790 C CA . GLN A 1 97 ? -13.521 1.746 14.694 1.00 82.50 97 GLN A CA 1
ATOM 791 C C . GLN A 1 97 ? -12.734 1.115 15.850 1.00 82.50 97 GLN A C 1
ATOM 793 O O . GLN A 1 97 ? -11.503 1.047 15.800 1.00 82.50 97 GLN A O 1
ATOM 798 N N . PRO A 1 98 ? -13.425 0.654 16.907 1.00 76.94 98 PRO A N 1
ATOM 799 C CA . PRO A 1 98 ? -12.768 -0.040 18.000 1.00 76.94 98 PRO A CA 1
ATOM 800 C C . PRO A 1 98 ? -12.225 -1.386 17.514 1.00 76.94 98 PRO A C 1
ATOM 802 O O . PRO A 1 98 ? -12.904 -2.120 16.797 1.00 76.94 98 PRO A O 1
ATOM 805 N N . VAL A 1 99 ? -11.014 -1.726 17.952 1.00 79.00 99 VAL A N 1
ATOM 806 C CA . VAL A 1 99 ? -10.415 -3.042 17.704 1.00 79.00 99 VAL A CA 1
ATOM 807 C C . VAL A 1 99 ? -11.248 -4.126 18.402 1.00 79.00 99 VAL A C 1
ATOM 809 O O . VAL A 1 99 ? -11.731 -3.919 19.518 1.00 79.00 99 VAL A O 1
ATOM 812 N N . ALA A 1 100 ? -11.426 -5.279 17.749 1.00 74.00 100 ALA A N 1
ATOM 813 C CA . ALA A 1 100 ? -12.162 -6.414 18.304 1.00 74.00 100 ALA A CA 1
ATOM 814 C C . ALA A 1 100 ? -11.601 -6.850 19.673 1.00 74.00 100 ALA A C 1
ATOM 816 O O . ALA A 1 100 ? -10.385 -6.937 19.866 1.00 74.00 100 ALA A O 1
ATOM 817 N N . LYS A 1 101 ? -12.500 -7.133 20.624 1.00 69.62 101 LYS A N 1
ATOM 818 C CA . LYS A 1 101 ? -12.157 -7.378 22.035 1.00 69.62 101 LYS A CA 1
ATOM 819 C C . LYS A 1 101 ? -11.379 -8.677 22.263 1.00 69.62 101 LYS A C 1
ATOM 821 O O . LYS A 1 101 ? -10.663 -8.755 23.255 1.00 69.62 101 LYS A O 1
ATOM 826 N N . GLY A 1 102 ? -11.480 -9.657 21.363 1.00 71.50 102 GLY A N 1
ATOM 827 C CA . GLY A 1 102 ? -10.750 -10.926 21.444 1.00 71.50 102 GLY A CA 1
ATOM 828 C C . GLY A 1 102 ? -9.239 -10.866 21.171 1.00 71.50 102 GLY A C 1
ATOM 829 O O . GLY A 1 102 ? -8.577 -11.893 21.295 1.00 71.50 102 GLY A O 1
ATOM 830 N N . ARG A 1 103 ? -8.673 -9.706 20.805 1.00 79.81 103 ARG A N 1
ATOM 831 C CA . ARG A 1 103 ? -7.229 -9.570 20.538 1.00 79.81 103 ARG A CA 1
ATOM 832 C C . ARG A 1 103 ? -6.412 -9.383 21.806 1.00 79.81 103 ARG A C 1
ATOM 834 O O . ARG A 1 103 ? -6.849 -8.699 22.732 1.00 79.81 103 ARG A O 1
ATOM 841 N N . ASP A 1 104 ? -5.200 -9.930 21.811 1.00 86.12 104 ASP A N 1
ATOM 842 C CA . ASP A 1 104 ? -4.262 -9.721 22.908 1.00 86.12 104 ASP A CA 1
ATOM 843 C C . ASP A 1 104 ? -3.816 -8.247 23.012 1.00 86.12 104 ASP A C 1
ATOM 845 O O . ASP A 1 104 ? -3.924 -7.458 22.068 1.00 86.12 104 ASP A O 1
ATOM 849 N N . GLN A 1 105 ? -3.339 -7.852 24.195 1.00 87.06 105 GLN A N 1
ATOM 850 C CA . GLN A 1 105 ? -2.954 -6.465 24.473 1.00 87.06 105 GLN A CA 1
ATOM 851 C C . GLN A 1 105 ? -1.793 -5.983 23.584 1.00 87.06 105 GLN A C 1
ATOM 853 O O . GLN A 1 105 ? -1.716 -4.796 23.269 1.00 87.06 105 GLN A O 1
ATOM 858 N N . HIS A 1 106 ? -0.909 -6.889 23.164 1.00 89.50 106 HIS A N 1
ATOM 859 C CA . HIS A 1 106 ? 0.238 -6.568 22.323 1.00 89.50 106 HIS A CA 1
ATOM 860 C C . HIS A 1 106 ? -0.188 -6.293 20.872 1.00 89.50 106 HIS A C 1
ATOM 862 O O . HIS A 1 106 ? 0.210 -5.284 20.295 1.00 89.50 106 HIS A O 1
ATOM 868 N N . GLU A 1 107 ? -1.067 -7.118 20.302 1.00 89.81 107 GLU A N 1
ATOM 869 C CA . GLU A 1 107 ? -1.702 -6.892 19.005 1.00 89.81 107 GLU A CA 1
ATOM 870 C C . GLU A 1 107 ? -2.492 -5.580 19.004 1.00 89.81 107 GLU A C 1
ATOM 872 O O . GLU A 1 107 ? -2.395 -4.810 18.050 1.00 89.81 107 GLU A O 1
ATOM 877 N N . GLN A 1 108 ? -3.245 -5.286 20.071 1.00 88.50 108 GLN A N 1
ATOM 878 C CA . GLN A 1 108 ? -3.980 -4.022 20.192 1.00 88.50 108 GLN A CA 1
ATOM 879 C C . GLN A 1 108 ? -3.044 -2.805 20.164 1.00 88.50 108 GLN A C 1
ATOM 881 O O . GLN A 1 108 ? -3.337 -1.823 19.476 1.00 88.50 108 GLN A O 1
ATOM 886 N N . GLU A 1 109 ? -1.904 -2.873 20.857 1.00 91.12 109 GLU A N 1
ATOM 887 C CA . GLU A 1 109 ? -0.881 -1.824 20.828 1.00 91.12 109 GLU A CA 1
ATOM 888 C C . GLU A 1 109 ? -0.274 -1.668 19.427 1.00 91.12 109 GLU A C 1
ATOM 890 O O . GLU A 1 109 ? -0.196 -0.550 18.908 1.00 91.12 109 GLU A O 1
ATOM 895 N N . ILE A 1 110 ? 0.077 -2.780 18.769 1.00 92.38 110 ILE A N 1
ATOM 896 C CA . ILE A 1 110 ? 0.592 -2.767 17.395 1.00 92.38 110 ILE A CA 1
ATOM 897 C C . ILE A 1 110 ? -0.413 -2.111 16.446 1.00 92.38 110 ILE A C 1
ATOM 899 O O . ILE A 1 110 ? -0.019 -1.282 15.620 1.00 92.38 110 ILE A O 1
ATOM 903 N N . ILE A 1 111 ? -1.700 -2.449 16.552 1.00 92.06 111 ILE A N 1
ATOM 904 C CA . ILE A 1 111 ? -2.752 -1.878 15.707 1.00 92.06 111 ILE A CA 1
ATOM 905 C C . ILE A 1 111 ? -2.860 -0.373 15.947 1.00 92.06 111 ILE A C 1
ATOM 907 O O . ILE A 1 111 ? -2.815 0.390 14.984 1.00 92.06 111 ILE A O 1
ATOM 911 N N . ALA A 1 112 ? -2.936 0.072 17.203 1.00 92.12 112 ALA A N 1
ATOM 912 C CA . ALA A 1 112 ? -3.054 1.491 17.538 1.00 92.12 112 ALA A CA 1
ATOM 913 C C . ALA A 1 112 ? -1.870 2.314 16.997 1.00 92.12 112 ALA A C 1
ATOM 915 O O . ALA A 1 112 ? -2.065 3.345 16.346 1.00 92.12 112 ALA A O 1
ATOM 916 N N . VAL A 1 113 ? -0.639 1.831 17.192 1.00 93.75 113 VAL A N 1
ATOM 917 C CA . VAL A 1 113 ? 0.568 2.471 16.646 1.00 93.75 113 VAL A CA 1
ATOM 918 C C . VAL A 1 113 ? 0.544 2.471 15.117 1.00 93.75 113 VAL A C 1
ATOM 920 O O . VAL A 1 113 ? 0.852 3.491 14.498 1.00 93.75 113 VAL A O 1
ATOM 923 N N . SER A 1 114 ? 0.129 1.364 14.497 1.00 95.25 114 SER A N 1
ATOM 924 C CA . SER A 1 114 ? 0.049 1.233 13.037 1.00 95.25 114 SER A CA 1
ATOM 925 C C . SER A 1 114 ? -0.977 2.187 12.422 1.00 95.25 114 SER A C 1
ATOM 927 O O . SER A 1 114 ? -0.700 2.770 11.375 1.00 95.25 114 SER A O 1
ATOM 929 N N . VAL A 1 115 ? -2.121 2.411 13.082 1.00 95.25 115 VAL A N 1
ATOM 930 C CA . VAL A 1 115 ? -3.124 3.415 12.682 1.00 95.25 115 VAL A CA 1
ATOM 931 C C . VAL A 1 115 ? -2.513 4.810 12.671 1.00 95.25 115 VAL A C 1
ATOM 933 O O . VAL A 1 115 ? -2.567 5.492 11.648 1.00 95.25 115 VAL A O 1
ATOM 936 N N . HIS A 1 116 ? -1.867 5.220 13.764 1.00 94.31 116 HIS A N 1
ATOM 937 C CA . HIS A 1 116 ? -1.226 6.533 13.834 1.00 94.31 116 HIS A CA 1
ATOM 938 C C . HIS A 1 116 ? -0.096 6.691 12.810 1.00 94.31 116 HIS A C 1
ATOM 940 O O . HIS A 1 116 ? 0.008 7.727 12.150 1.00 94.31 116 HIS A O 1
ATOM 946 N N . GLN A 1 117 ? 0.737 5.663 12.641 1.00 94.81 117 GLN A N 1
ATOM 947 C CA . GLN A 1 117 ? 1.837 5.680 11.682 1.00 94.81 117 GLN A CA 1
ATOM 948 C C . GLN A 1 117 ? 1.331 5.763 10.237 1.00 94.81 117 GLN A C 1
ATOM 950 O O . GLN A 1 117 ? 1.906 6.494 9.428 1.00 94.81 117 GLN A O 1
ATOM 955 N N . PHE A 1 118 ? 0.263 5.039 9.901 1.00 96.19 118 PHE A N 1
ATOM 956 C CA . PHE A 1 118 ? -0.309 5.054 8.560 1.00 96.19 118 PHE A CA 1
ATOM 957 C C . PHE A 1 118 ? -0.996 6.389 8.238 1.00 96.19 118 PHE A C 1
ATOM 959 O O . PHE A 1 118 ? -0.768 6.936 7.161 1.00 96.19 118 PHE A O 1
ATOM 966 N N . ASP A 1 119 ? -1.742 6.974 9.179 1.00 95.56 119 ASP A N 1
ATOM 967 C CA . ASP A 1 119 ? -2.351 8.307 9.023 1.00 95.56 119 ASP A CA 1
ATOM 968 C C . ASP A 1 119 ? -1.274 9.396 8.815 1.00 95.56 119 ASP A C 1
ATOM 970 O O . ASP A 1 119 ? -1.345 10.217 7.892 1.00 95.56 119 ASP A O 1
ATOM 974 N N . ALA A 1 120 ? -0.190 9.334 9.597 1.00 93.75 120 ALA A N 1
ATOM 975 C CA . ALA A 1 120 ? 0.968 10.207 9.424 1.00 93.75 120 ALA A CA 1
ATOM 976 C C . ALA A 1 120 ? 1.647 10.013 8.055 1.00 93.75 120 ALA A C 1
ATOM 978 O O . ALA A 1 120 ? 2.022 10.985 7.403 1.00 93.75 120 ALA A O 1
ATOM 979 N N . LEU A 1 121 ? 1.779 8.774 7.577 1.00 94.25 121 LEU A N 1
ATOM 980 C CA . LEU A 1 121 ? 2.321 8.494 6.247 1.00 94.25 121 LEU A CA 1
ATOM 981 C C . LEU A 1 121 ? 1.447 9.083 5.136 1.00 94.25 121 LEU A C 1
ATOM 983 O O . LEU A 1 121 ? 1.977 9.738 4.239 1.00 94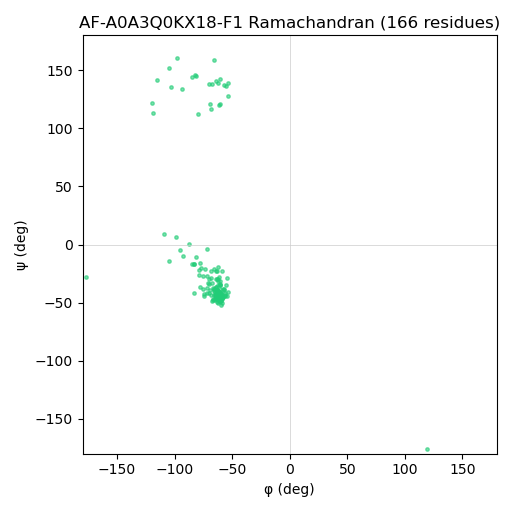.25 121 LEU A O 1
ATOM 987 N N . LEU A 1 122 ? 0.127 8.894 5.206 1.00 93.25 122 LEU A N 1
ATOM 988 C CA . LEU A 1 122 ? -0.821 9.397 4.208 1.00 93.25 122 LEU A CA 1
ATOM 989 C C . LEU A 1 122 ? -0.862 10.929 4.137 1.00 93.25 122 LEU A C 1
ATOM 991 O O . LEU A 1 122 ? -1.127 11.474 3.066 1.00 93.25 122 LEU A O 1
ATOM 995 N N . SER A 1 123 ? -0.586 11.624 5.242 1.00 90.19 123 SER A N 1
ATOM 996 C CA . SER A 1 123 ? -0.496 13.092 5.267 1.00 90.19 123 SER A CA 1
ATOM 997 C C . SER A 1 123 ? 0.836 13.634 4.733 1.00 90.19 123 SER A C 1
ATOM 999 O O . SER A 1 123 ? 0.880 14.747 4.210 1.00 90.19 123 SER A O 1
ATOM 1001 N N . GLN A 1 124 ? 1.916 12.851 4.807 1.00 88.00 124 GLN A N 1
ATOM 1002 C CA . GLN A 1 124 ? 3.252 13.249 4.344 1.00 88.00 124 GLN A CA 1
ATOM 1003 C C . GLN A 1 124 ? 3.488 13.012 2.847 1.00 88.00 124 GLN A C 1
ATOM 1005 O O . GLN A 1 124 ? 4.444 13.550 2.283 1.00 88.00 124 GLN A O 1
ATOM 1010 N N . VAL A 1 125 ? 2.657 12.197 2.190 1.00 88.25 125 VAL A N 1
ATOM 1011 C CA . VAL A 1 125 ? 2.859 11.809 0.789 1.00 88.25 125 VAL A CA 1
ATOM 1012 C C . VAL A 1 125 ? 1.758 12.322 -0.132 1.00 88.25 125 VAL A C 1
ATOM 1014 O O . VAL A 1 125 ? 0.571 12.281 0.170 1.00 88.25 125 VAL A O 1
ATOM 1017 N N . SER A 1 126 ? 2.154 12.736 -1.335 1.00 88.94 126 SER A N 1
ATOM 1018 C CA . SER A 1 126 ? 1.207 12.942 -2.429 1.00 88.94 126 SER A CA 1
ATOM 1019 C C . SER A 1 126 ? 0.864 11.590 -3.061 1.00 88.94 126 SER A C 1
ATOM 1021 O O . SER A 1 126 ? 1.715 10.968 -3.701 1.00 88.94 126 SER A O 1
ATOM 1023 N N . LEU A 1 127 ? -0.385 11.142 -2.904 1.00 84.12 127 LEU A N 1
ATOM 1024 C CA . LEU A 1 127 ? -0.870 9.862 -3.451 1.00 84.12 127 LEU A CA 1
ATOM 1025 C C . LEU A 1 127 ? -0.901 9.833 -4.986 1.00 84.12 127 LEU A C 1
ATOM 1027 O O . LEU A 1 127 ? -0.838 8.765 -5.584 1.00 84.12 127 LEU A O 1
ATOM 1031 N N . SER A 1 128 ? -0.922 11.002 -5.629 1.00 83.50 128 SER A N 1
ATOM 1032 C CA . SER A 1 128 ? -0.801 11.154 -7.082 1.00 83.50 128 SER A CA 1
ATOM 1033 C C . SER A 1 128 ? 0.655 11.259 -7.563 1.00 83.50 128 SER A C 1
ATOM 1035 O O . SER A 1 128 ? 0.908 11.361 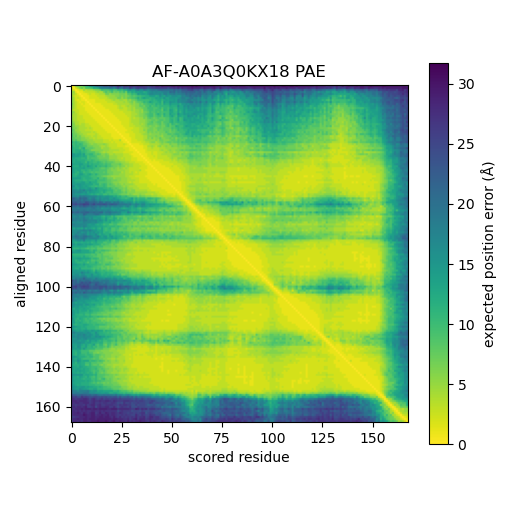-8.766 1.00 83.50 128 SER A O 1
ATOM 1037 N N . SER A 1 129 ? 1.639 11.202 -6.654 1.00 88.88 129 SER A N 1
ATOM 1038 C CA . SER A 1 129 ? 3.058 11.256 -7.006 1.00 88.88 129 SER A CA 1
ATOM 1039 C C . SER A 1 129 ? 3.437 10.096 -7.916 1.00 88.88 129 SER A C 1
ATOM 1041 O O . SER A 1 129 ? 3.377 8.923 -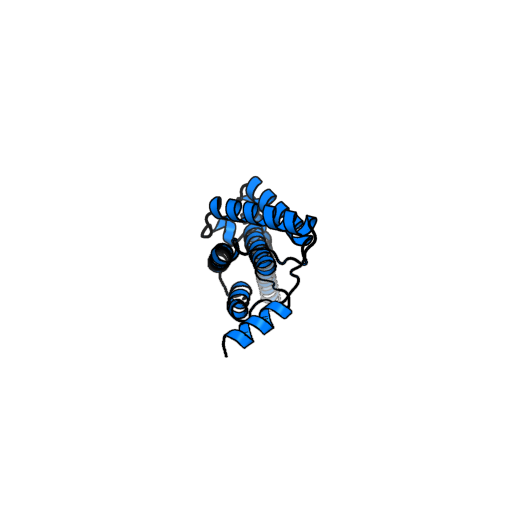7.534 1.00 88.88 129 SER A O 1
ATOM 1043 N N . ARG A 1 130 ? 3.930 10.430 -9.113 1.00 86.69 130 ARG A N 1
ATOM 1044 C CA . ARG A 1 130 ? 4.470 9.445 -10.054 1.00 86.69 130 ARG A CA 1
ATOM 1045 C C . ARG A 1 130 ? 5.603 8.638 -9.421 1.00 86.69 130 ARG A C 1
ATOM 1047 O O . ARG A 1 130 ? 5.698 7.442 -9.655 1.00 86.69 130 ARG A O 1
ATOM 1054 N N . THR A 1 131 ? 6.456 9.259 -8.614 1.00 88.62 131 THR A N 1
ATOM 1055 C CA . THR A 1 131 ? 7.561 8.533 -7.978 1.00 88.62 131 THR A CA 1
ATOM 1056 C C . THR A 1 131 ? 7.035 7.469 -7.021 1.00 88.62 131 THR A C 1
ATOM 1058 O O . THR A 1 131 ? 7.495 6.337 -7.075 1.00 88.62 131 THR A O 1
ATOM 1061 N N . LEU A 1 132 ? 6.023 7.793 -6.214 1.00 89.38 132 LEU A N 1
ATOM 1062 C CA . LEU A 1 132 ? 5.421 6.832 -5.292 1.00 89.38 132 LEU A CA 1
ATOM 1063 C C . LEU A 1 132 ? 4.673 5.722 -6.044 1.00 89.38 132 LEU A C 1
ATOM 1065 O O . LEU A 1 132 ? 4.921 4.543 -5.807 1.00 89.38 132 LEU A O 1
ATOM 1069 N N . CYS A 1 133 ? 3.821 6.084 -7.004 1.00 90.69 133 CYS A N 1
ATOM 1070 C CA . CYS A 1 133 ? 2.921 5.155 -7.695 1.00 90.69 133 CYS A CA 1
ATOM 1071 C C . CYS A 1 133 ? 3.618 4.070 -8.524 1.00 90.69 133 CYS A C 1
ATOM 1073 O O . CYS A 1 133 ? 3.013 3.040 -8.813 1.00 90.69 133 CYS A O 1
ATOM 1075 N N . TYR A 1 134 ? 4.862 4.305 -8.943 1.00 88.88 134 TYR A N 1
ATOM 1076 C CA . TYR A 1 134 ? 5.645 3.348 -9.729 1.00 88.88 134 TYR A CA 1
ATOM 1077 C C . TYR A 1 134 ? 6.797 2.716 -8.930 1.00 88.88 134 TYR A C 1
ATOM 1079 O O . TYR A 1 134 ? 7.632 2.030 -9.514 1.00 88.88 134 TYR A O 1
ATOM 1087 N N . SER A 1 135 ? 6.853 2.949 -7.618 1.00 91.69 135 SER A N 1
ATOM 1088 C CA . SER A 1 135 ? 7.862 2.394 -6.708 1.00 91.69 135 SER A CA 1
ATOM 1089 C C . SER A 1 135 ? 7.347 1.155 -5.971 1.00 91.69 135 SER A C 1
ATOM 1091 O O . SER A 1 135 ? 6.132 0.985 -5.825 1.00 91.69 135 SER A O 1
ATOM 1093 N N . ASN A 1 136 ? 8.247 0.320 -5.436 1.00 90.69 136 ASN A N 1
ATOM 1094 C CA . ASN A 1 136 ? 7.819 -0.759 -4.541 1.00 90.69 136 ASN A CA 1
ATOM 1095 C C . ASN A 1 136 ? 7.278 -0.193 -3.226 1.00 90.69 136 ASN A C 1
ATOM 1097 O O . ASN A 1 136 ? 6.325 -0.729 -2.674 1.00 90.69 136 ASN A O 1
ATOM 1101 N N . THR A 1 137 ? 7.826 0.928 -2.750 1.00 92.88 137 THR A N 1
ATOM 1102 C CA . THR A 1 137 ? 7.327 1.612 -1.548 1.00 92.88 137 THR A CA 1
ATOM 1103 C C . THR A 1 137 ? 5.844 1.968 -1.664 1.00 92.88 137 THR A C 1
ATOM 1105 O O . THR A 1 137 ? 5.098 1.771 -0.712 1.00 92.88 137 THR A O 1
ATOM 1108 N N . GLY A 1 138 ? 5.386 2.442 -2.827 1.00 92.12 138 GLY A N 1
ATOM 1109 C CA . GLY A 1 138 ? 3.967 2.725 -3.064 1.00 92.12 138 GLY A CA 1
ATOM 1110 C C . GLY A 1 138 ? 3.097 1.468 -3.054 1.00 92.12 138 GLY A C 1
ATOM 1111 O O . GLY A 1 138 ? 2.004 1.483 -2.491 1.00 92.12 138 GLY A O 1
ATOM 1112 N N . TYR A 1 139 ? 3.601 0.363 -3.612 1.00 91.31 139 TYR A N 1
ATOM 1113 C CA . TYR A 1 139 ? 2.932 -0.937 -3.531 1.00 91.31 139 TYR A CA 1
ATOM 1114 C C . TYR A 1 139 ? 2.794 -1.412 -2.078 1.00 91.31 139 TYR A C 1
ATOM 1116 O O . TYR A 1 139 ? 1.697 -1.768 -1.654 1.00 91.31 139 TYR A O 1
ATOM 1124 N N . PHE A 1 140 ? 3.877 -1.357 -1.298 1.00 93.38 140 PHE A N 1
ATOM 1125 C CA . PHE A 1 140 ? 3.859 -1.750 0.111 1.00 93.38 140 PHE A CA 1
ATOM 1126 C C . PHE A 1 140 ? 2.981 -0.832 0.958 1.00 93.38 140 PHE A C 1
ATOM 1128 O O . PHE A 1 140 ? 2.245 -1.327 1.799 1.00 93.38 140 PHE A O 1
ATOM 1135 N N . LEU A 1 141 ? 2.972 0.479 0.697 1.00 94.25 141 LEU A N 1
ATOM 1136 C CA . LEU A 1 141 ? 2.064 1.410 1.368 1.00 94.25 141 LEU A CA 1
ATOM 1137 C C . LEU A 1 141 ? 0.595 1.023 1.131 1.00 94.25 141 LEU A C 1
ATOM 1139 O O . LEU A 1 141 ? -0.185 0.969 2.078 1.00 94.25 141 LEU A O 1
ATOM 1143 N N . SER A 1 142 ? 0.228 0.712 -0.118 1.00 93.69 142 SER A N 1
ATOM 1144 C CA . SER A 1 142 ? -1.121 0.243 -0.447 1.00 93.69 142 SER A CA 1
ATOM 1145 C C . SER A 1 142 ? -1.447 -1.080 0.249 1.00 93.69 142 SER A C 1
ATOM 1147 O O . SER A 1 142 ? -2.547 -1.224 0.773 1.00 93.69 142 SER A O 1
ATOM 1149 N N . ALA A 1 143 ? -0.519 -2.041 0.250 1.00 92.44 143 ALA A N 1
ATOM 1150 C CA . ALA A 1 143 ? -0.719 -3.349 0.869 1.00 92.44 143 ALA A CA 1
ATOM 1151 C C . ALA A 1 143 ? -0.887 -3.244 2.392 1.00 92.44 143 ALA A C 1
ATOM 1153 O O . ALA A 1 143 ? -1.837 -3.802 2.935 1.00 92.44 143 ALA A O 1
ATOM 1154 N N . SER A 1 144 ? -0.029 -2.470 3.064 1.00 93.62 144 SER A N 1
ATOM 1155 C CA . SER A 1 144 ? -0.134 -2.200 4.501 1.00 93.62 144 SER A CA 1
ATOM 1156 C C . SER A 1 144 ? -1.462 -1.535 4.854 1.00 93.62 144 SER A C 1
ATOM 1158 O O . SER A 1 144 ? -2.093 -1.915 5.834 1.00 93.62 144 SER A O 1
ATOM 1160 N N . GLY A 1 145 ? -1.925 -0.583 4.039 1.00 92.94 145 GLY A N 1
ATOM 1161 C CA . GLY A 1 145 ? -3.221 0.058 4.249 1.00 92.94 145 GLY A CA 1
ATOM 1162 C C . GLY A 1 145 ? -4.399 -0.907 4.104 1.00 92.94 145 GLY A C 1
ATOM 1163 O O . GLY A 1 145 ? -5.288 -0.903 4.951 1.00 92.94 145 GLY A O 1
ATOM 1164 N N . VAL A 1 146 ? -4.388 -1.778 3.086 1.00 93.00 146 VAL A N 1
ATOM 1165 C CA . VAL A 1 146 ? -5.397 -2.844 2.934 1.00 93.00 146 VAL A CA 1
ATOM 1166 C C . VAL A 1 146 ? -5.397 -3.760 4.152 1.00 93.00 146 VAL A C 1
ATOM 1168 O O . VAL A 1 146 ? -6.454 -3.993 4.731 1.00 93.00 146 VAL A O 1
ATOM 1171 N N . TRP A 1 147 ? -4.222 -4.240 4.556 1.00 92.75 147 TRP A N 1
ATOM 1172 C CA . TRP A 1 147 ? -4.070 -5.150 5.688 1.00 92.75 147 TRP A CA 1
ATOM 1173 C C . TRP A 1 147 ? -4.583 -4.531 6.991 1.00 92.75 147 TRP A C 1
ATOM 1175 O O . TRP A 1 147 ? -5.357 -5.147 7.719 1.00 92.75 147 TRP A O 1
ATOM 1185 N N . LEU A 1 148 ? -4.223 -3.275 7.254 1.00 93.12 148 LEU A N 1
ATOM 1186 C CA . LEU A 1 148 ? -4.692 -2.541 8.423 1.00 93.12 148 LEU A CA 1
ATOM 1187 C C . LEU A 1 148 ? -6.214 -2.343 8.401 1.00 93.12 148 LEU A C 1
ATOM 1189 O O . LEU A 1 148 ? -6.870 -2.564 9.415 1.00 93.12 148 LEU A O 1
ATOM 1193 N N . CYS A 1 149 ? -6.795 -1.996 7.250 1.00 92.19 149 CYS A N 1
ATOM 1194 C CA . CYS A 1 149 ? -8.249 -1.884 7.123 1.00 92.19 149 CYS A CA 1
ATOM 1195 C C . CYS A 1 149 ? -8.946 -3.230 7.362 1.00 92.19 149 CYS A C 1
ATOM 1197 O O . CYS A 1 149 ? -9.979 -3.265 8.019 1.00 92.19 149 CYS A O 1
ATOM 1199 N N . GLN A 1 150 ? -8.379 -4.338 6.875 1.00 90.31 150 GLN A N 1
ATOM 1200 C CA . GLN A 1 150 ? -8.901 -5.681 7.141 1.00 90.31 150 GLN A CA 1
ATOM 1201 C C . GLN A 1 150 ? -8.858 -6.020 8.632 1.00 90.31 150 GLN A C 1
ATOM 1203 O O . GLN A 1 150 ? -9.823 -6.571 9.146 1.00 90.31 150 GLN A O 1
ATOM 1208 N N . ILE A 1 151 ? -7.780 -5.661 9.336 1.00 89.88 151 ILE A N 1
ATOM 1209 C CA . ILE A 1 151 ? -7.678 -5.860 10.787 1.00 89.88 151 ILE A CA 1
ATOM 1210 C C . ILE A 1 151 ? -8.754 -5.068 11.538 1.00 89.88 151 ILE A C 1
ATOM 1212 O O . ILE A 1 151 ? -9.377 -5.621 12.441 1.00 89.88 151 ILE A O 1
ATOM 1216 N N . LEU A 1 152 ? -8.966 -3.800 11.172 1.00 88.88 152 LEU A N 1
ATOM 1217 C CA . LEU A 1 152 ? -9.939 -2.917 11.828 1.00 88.88 152 LEU A CA 1
ATOM 1218 C C . LEU A 1 152 ? -11.391 -3.321 11.543 1.00 88.88 152 LEU A C 1
ATOM 1220 O O . LEU A 1 152 ? -12.247 -3.178 12.408 1.00 88.88 152 LEU A O 1
ATOM 1224 N N . LEU A 1 153 ? -11.662 -3.834 10.342 1.00 88.19 153 LEU A N 1
ATOM 1225 C CA . LEU A 1 153 ? -12.995 -4.271 9.924 1.00 88.19 153 LEU A CA 1
ATOM 1226 C C . LEU A 1 153 ? -13.358 -5.684 10.375 1.00 88.19 153 LEU A C 1
ATOM 1228 O O . LEU A 1 153 ? -14.531 -6.052 10.293 1.00 88.19 153 LEU A O 1
ATOM 1232 N N . ALA A 1 154 ? -12.382 -6.495 10.782 1.00 84.00 154 ALA A N 1
ATOM 1233 C CA . ALA A 1 154 ? -12.646 -7.868 11.170 1.00 84.00 154 ALA A CA 1
ATOM 1234 C C . ALA A 1 154 ? -13.458 -7.899 12.472 1.00 84.00 154 ALA A C 1
ATOM 1236 O O . ALA A 1 154 ? -13.010 -7.434 13.523 1.00 84.00 154 ALA A O 1
ATOM 1237 N N . LYS A 1 155 ? -14.674 -8.443 12.382 1.00 72.94 155 LYS A N 1
ATOM 1238 C CA . LYS A 1 155 ? -15.590 -8.613 13.512 1.00 72.94 155 LYS A CA 1
ATOM 1239 C C . LYS A 1 155 ? -15.626 -10.071 13.952 1.00 72.94 155 LYS A C 1
ATOM 1241 O O . LYS A 1 155 ? -15.424 -10.982 13.147 1.00 72.94 155 LYS A O 1
ATOM 1246 N N . GLU A 1 156 ? -15.919 -10.285 15.231 1.00 64.25 156 GLU A N 1
ATOM 1247 C CA . GLU A 1 156 ? -16.273 -11.607 15.755 1.00 64.25 156 GLU A CA 1
ATOM 1248 C C . GLU A 1 156 ? -17.562 -12.101 15.068 1.00 64.25 156 GLU A C 1
ATOM 1250 O O . GLU A 1 156 ? -18.483 -11.314 14.840 1.00 64.25 156 GLU A O 1
ATOM 1255 N N . GLU A 1 157 ? -17.627 -13.390 14.712 1.00 56.47 157 GLU A N 1
ATOM 1256 C CA . GLU A 1 157 ? -18.733 -13.984 13.933 1.00 56.47 157 GLU A CA 1
ATOM 1257 C C . GLU A 1 157 ? -20.115 -13.754 14.575 1.00 56.47 157 GLU A C 1
ATOM 1259 O O . GLU A 1 157 ? -21.093 -13.492 13.872 1.00 56.47 157 GLU A O 1
ATOM 1264 N N . GLU A 1 158 ? -20.188 -13.747 15.910 1.00 50.81 158 GLU A N 1
ATOM 1265 C CA . GLU A 1 158 ? -21.420 -13.491 16.672 1.00 50.81 158 GLU A CA 1
ATOM 1266 C C . GLU A 1 158 ? -21.983 -12.075 16.447 1.00 50.81 158 GLU A C 1
ATOM 1268 O O . GLU A 1 158 ? -23.199 -11.870 16.462 1.00 50.81 158 GLU A O 1
ATOM 1273 N N . ALA A 1 159 ? -21.125 -11.087 16.167 1.00 53.50 159 ALA A N 1
ATOM 1274 C CA . ALA A 1 159 ? -21.546 -9.705 15.954 1.00 53.50 159 ALA A CA 1
ATOM 1275 C C . ALA A 1 159 ? -22.248 -9.494 14.600 1.00 53.50 159 ALA A C 1
ATOM 1277 O O . ALA A 1 159 ? -22.991 -8.525 14.446 1.00 53.50 159 ALA A O 1
ATOM 1278 N N . ILE A 1 160 ? -22.030 -10.380 13.622 1.00 53.12 160 ILE A N 1
ATOM 1279 C CA . ILE A 1 160 ? -22.647 -10.285 12.290 1.00 53.12 160 ILE A CA 1
ATOM 1280 C C . ILE A 1 160 ? -24.056 -10.882 12.310 1.00 53.12 160 ILE A C 1
ATOM 1282 O O . ILE A 1 160 ? -24.980 -10.262 11.785 1.00 53.12 160 ILE A O 1
ATOM 1286 N N . ALA A 1 161 ? -24.248 -12.017 12.992 1.00 52.66 161 ALA A N 1
ATOM 1287 C CA . ALA A 1 161 ? -25.568 -12.627 13.168 1.00 52.66 161 ALA A CA 1
ATOM 1288 C C . ALA A 1 161 ? -26.564 -11.663 13.845 1.00 52.66 161 ALA A C 1
ATOM 1290 O O . ALA A 1 161 ? -27.715 -11.559 13.429 1.00 52.66 161 ALA A O 1
ATOM 1291 N N . PHE A 1 162 ? -26.096 -10.875 14.820 1.00 48.88 162 PHE A N 1
ATOM 1292 C CA . PHE A 1 162 ? -26.925 -9.901 15.537 1.00 48.88 162 PHE A CA 1
ATOM 1293 C C . PHE A 1 162 ? -27.316 -8.668 14.693 1.00 48.88 162 PH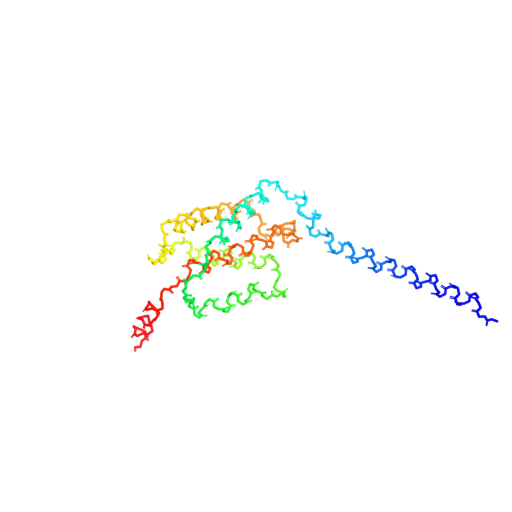E A C 1
ATOM 1295 O O . PHE A 1 162 ? -28.340 -8.033 14.946 1.00 48.88 162 PHE A O 1
ATOM 1302 N N . VAL A 1 163 ? -26.510 -8.297 13.689 1.00 53.94 163 VAL A N 1
ATOM 1303 C CA . VAL A 1 163 ? -26.828 -7.192 12.763 1.00 53.94 163 VAL A CA 1
ATOM 1304 C C . VAL A 1 163 ? -27.849 -7.632 11.714 1.00 53.94 163 VAL A C 1
ATOM 1306 O O . VAL A 1 163 ? -28.732 -6.850 11.366 1.00 53.94 163 VAL A O 1
ATOM 1309 N N . ASP A 1 164 ? -27.761 -8.877 11.246 1.00 50.53 164 ASP A N 1
ATOM 1310 C CA . ASP A 1 164 ? -28.685 -9.430 10.250 1.00 50.53 164 ASP A CA 1
ATOM 1311 C C . ASP A 1 164 ? -30.090 -9.669 10.839 1.00 50.53 164 ASP A C 1
ATOM 1313 O O . ASP A 1 164 ? -31.102 -9.451 10.176 1.00 50.53 164 ASP A O 1
ATOM 1317 N N . GLU A 1 165 ? -30.176 -10.018 12.127 1.00 48.34 165 GLU A N 1
ATOM 1318 C CA . GLU A 1 165 ? -31.450 -10.208 12.835 1.00 48.34 165 GLU A CA 1
ATOM 1319 C C . GLU A 1 165 ? -32.151 -8.883 13.190 1.00 48.34 165 GLU A C 1
ATOM 1321 O O . GLU A 1 165 ? -33.375 -8.828 13.257 1.00 48.34 165 GLU A O 1
ATOM 1326 N N . LYS A 1 166 ? -31.398 -7.785 13.353 1.00 45.25 166 LYS A N 1
ATOM 1327 C CA . LYS A 1 166 ? -31.946 -6.444 13.638 1.00 45.25 166 LYS A CA 1
ATOM 1328 C C . LYS A 1 166 ? -32.414 -5.688 12.384 1.00 45.25 166 LYS A C 1
ATOM 1330 O O . LYS A 1 166 ? -3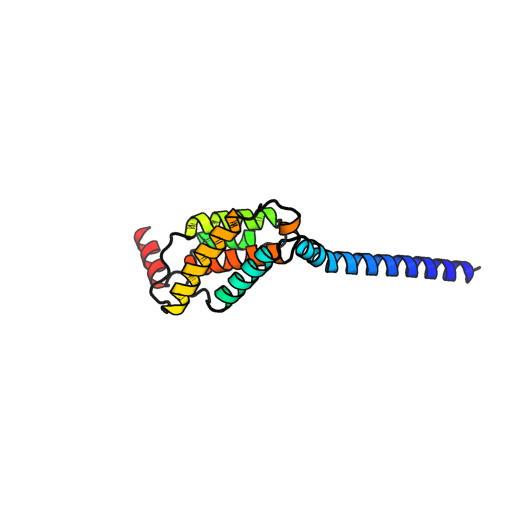3.133 -4.698 12.506 1.00 45.25 166 LYS A O 1
ATOM 1335 N N . ASN A 1 167 ? -31.989 -6.127 11.198 1.00 48.94 167 ASN A N 1
ATOM 1336 C CA . ASN A 1 167 ? -32.375 -5.559 9.900 1.00 48.94 167 ASN A CA 1
ATOM 1337 C C . ASN A 1 167 ? -33.500 -6.350 9.197 1.00 48.94 167 ASN A C 1
ATOM 1339 O O . ASN A 1 167 ? -33.832 -6.041 8.050 1.00 48.94 167 ASN A O 1
ATOM 1343 N N . ARG A 1 168 ? -34.076 -7.352 9.871 1.00 43.09 168 ARG A N 1
ATOM 1344 C CA . ARG A 1 168 ? -35.300 -8.065 9.477 1.00 43.09 168 ARG A CA 1
ATOM 1345 C C . ARG A 1 168 ? -36.513 -7.518 10.219 1.00 43.09 168 ARG A C 1
ATOM 1347 O O . ARG A 1 168 ? -37.594 -7.518 9.592 1.00 43.09 168 ARG A O 1
#

Secondary structure (DSSP, 8-state):
--HHHHHHHHHHHHHHHHHHHHHHHHHHHHHHHHHHTS-HHHHHHHHHHHHHHTT----SBPPGGGHHHHHHHH-TTS-HHHHHHHHHHHHHHHTTSPPPTTS-HHHHHHHHHHHHHHHHHHHHS-TT-HHHHTSHHHHHHHHHHHHHHHHHH-B-HHHHHHHHHHT-

pLDDT: mean 85.69, std 11.79, range [43.09, 96.19]

Radius of gyration: 22.82 Å; Cα contacts (8 Å, |Δi|>4): 137; chains: 1; bounding box: 61×31×77 Å

Sequence (168 aa):
MNNFAIETMLIILLVLFVLLIATQVWLWLRPFAYDLRLPIALKQSVRSLMTSLDQVKPQGVIEMRYADLFEQISLRKTPMPKKLELVKSLFDEVKTQPVAKGRDQHEQEIIAVSVHQFDALLSQVSLSSRTLCYSNTGYFLSASGVWLCQILLAKEEEAIAFVDEKNR

Organism: Vibrio vulnificus (strain CMCP6) (NCBI:txid216895)

Foldseek 3Di:
DPPVVVVVVVVVVVVVVVVVVVVVVCLVCVQVVLVVVDDPVLLVLLVVLLVLLVVPALDADFDPVCVVLLVLLVDPPNQLLNLLVSLVVLLVVQLPADQEPPDDPSNNVSLVVSSVSLVVSNVVDDSPDPSLRSHVSSVSNSVSSSSSSSRSRGYHPVVVVVVVVVVD

Solvent-accessible surface area (backbone atoms only — not comparable to full-atom values): 9356 Å² total; per-residue (Å²): 140,57,65,70,61,51,53,53,50,52,52,53,51,49,52,53,50,51,52,51,51,53,50,52,51,47,67,66,46,45,28,57,59,25,44,70,74,47,59,66,67,58,51,51,51,47,50,50,47,43,61,54,48,72,76,52,75,67,61,63,50,64,62,72,88,49,48,66,57,54,47,54,54,64,38,87,84,50,53,50,41,59,32,39,50,52,37,48,55,51,36,71,70,40,73,81,50,73,69,54,83,90,57,54,74,66,52,51,49,48,51,55,52,44,51,54,52,49,55,54,49,60,74,74,47,65,58,79,34,66,53,42,47,53,11,56,61,37,52,50,46,42,50,43,41,48,52,52,42,45,41,43,51,15,32,59,68,71,63,52,58,60,52,59,64,72,75,109

Mean predicted aligned error: 8.25 Å

Nearest PDB structures (foldseek):
  3ncc-assembly1_A  TM=2.174E-01  e=3.133E+00  Homo sapiens
  2oer-assembly1_A  TM=1.615E-01  e=4.524E+00  Pseudomonas aeruginosa
  2oer-assembly1_B  TM=1.832E-01  e=8.493E+00  Pseudomonas aeruginosa